Protein AF-A0A8T5VYY2-F1 (afdb_monomer_lite)

pLDDT: mean 83.87, std 18.7, range [38.94, 98.38]

Radius of gyration: 22.75 Å; chains: 1; bounding box: 49×38×60 Å

Foldseek 3Di:
DDDPPDPPPPPPPPPVVVVVVVVLVVLLVVQLVVLLVVFDLAQDDDCLVVLLVCLCVVHAGDPVRPNVLSPQLNVQCPPPDGDSSRSSSSSVSNVVSVVSSVVVVVVVCVVVVCPVVVVVVVVVVVVVD

Secondary structure (DSSP, 8-state):
------------TTHHHHHHHHHHHHHHHHHHHHHHHT--SS--TTTHHHHHHHHHHT---STT--HHHHHHHHHHHTSSSS-HHHHHHHHHHHHHHHHHHHHHHHHHHHHHTSHHHHHHHHHHHHT--

Sequence (129 aa):
MIKKSHFLISQSDRGGKRMRALIPFLLFLVSFGVYLKTLCPTVYIGDSGELIAAAYTLGIPHPPGYPLYCLLGKLFTLLPFGTIAYRVNLMSAFFASLTIVLIYLIVLEIQNTGKLANWQTGQLELRRE

Structure (mmCIF, N/CA/C/O backbone):
data_AF-A0A8T5VYY2-F1
#
_entry.id   AF-A0A8T5VYY2-F1
#
loop_
_atom_site.group_PDB
_atom_site.id
_atom_site.type_symbol
_atom_site.label_atom_id
_atom_site.label_alt_id
_atom_site.label_comp_id
_atom_site.label_asym_id
_atom_site.label_entity_id
_atom_site.label_seq_id
_atom_site.pdbx_PDB_ins_code
_atom_site.Cartn_x
_atom_site.Cartn_y
_atom_site.Cartn_z
_atom_site.occupancy
_atom_site.B_iso_or_equiv
_atom_site.auth_seq_id
_atom_site.auth_comp_id
_atom_site.auth_asym_id
_atom_site.auth_atom_id
_atom_site.pdbx_PDB_model_num
ATOM 1 N N . MET A 1 1 ? -28.126 12.779 44.140 1.00 39.66 1 MET A N 1
ATOM 2 C CA . MET A 1 1 ? -28.394 11.418 43.622 1.00 39.66 1 MET A CA 1
ATOM 3 C C . MET A 1 1 ? -28.914 11.540 42.188 1.00 39.66 1 MET A C 1
ATOM 5 O O . MET A 1 1 ? -30.112 11.638 41.974 1.00 39.66 1 MET A O 1
ATOM 9 N N . ILE A 1 2 ? -28.006 11.667 41.213 1.00 41.31 2 ILE A N 1
ATOM 10 C CA . ILE A 1 2 ? -28.336 11.916 39.798 1.00 41.31 2 ILE A CA 1
ATOM 11 C C . ILE A 1 2 ? -28.277 10.572 39.067 1.00 41.31 2 ILE A C 1
ATOM 13 O O . ILE A 1 2 ? -27.250 9.895 39.099 1.00 41.31 2 ILE A O 1
ATOM 17 N N . LYS A 1 3 ? -29.397 10.160 38.462 1.00 41.38 3 LYS A N 1
ATOM 18 C CA . LYS A 1 3 ? -29.516 8.920 37.684 1.00 41.38 3 LYS A CA 1
ATOM 19 C C . LYS A 1 3 ? -28.436 8.882 36.594 1.00 41.38 3 LYS A C 1
ATOM 21 O O . LYS A 1 3 ? -28.487 9.670 35.656 1.00 41.38 3 LYS A O 1
ATOM 26 N N . LYS A 1 4 ? -27.511 7.916 36.684 1.00 47.66 4 LYS A N 1
ATOM 27 C CA . LYS A 1 4 ? -26.724 7.403 35.548 1.00 47.66 4 LYS A CA 1
ATOM 28 C C . LYS A 1 4 ? -27.697 6.736 34.572 1.00 47.66 4 LYS A C 1
ATOM 30 O O . LYS A 1 4 ? -27.841 5.518 34.553 1.00 47.66 4 LYS A O 1
ATOM 35 N N . SER A 1 5 ? -28.435 7.526 33.802 1.00 44.03 5 SER A N 1
ATOM 36 C CA . SER A 1 5 ? -29.252 7.009 32.713 1.00 44.03 5 SER A CA 1
ATOM 37 C C . SER A 1 5 ? -28.331 6.575 31.578 1.00 44.03 5 SER A C 1
ATOM 39 O O . SER A 1 5 ? -27.996 7.355 30.696 1.00 44.03 5 SER A O 1
ATOM 41 N N . HIS A 1 6 ? -27.899 5.319 31.664 1.00 40.22 6 HIS A N 1
ATOM 42 C CA . HIS A 1 6 ? -27.972 4.378 30.556 1.00 40.22 6 HIS A CA 1
ATOM 43 C C . HIS A 1 6 ? -27.567 4.937 29.183 1.00 40.22 6 HIS A C 1
ATOM 45 O O . HIS A 1 6 ? -28.354 4.919 28.243 1.00 40.22 6 HIS A O 1
ATOM 51 N N . PHE A 1 7 ? -26.290 5.290 29.019 1.00 43.03 7 PHE A N 1
ATOM 52 C CA . PHE A 1 7 ? -25.625 5.105 27.726 1.00 43.03 7 PHE A CA 1
ATOM 53 C C . PHE A 1 7 ? -25.283 3.617 27.572 1.00 43.03 7 PHE A C 1
ATOM 55 O O . PHE A 1 7 ? -24.130 3.196 27.535 1.00 43.03 7 PHE A O 1
ATOM 62 N N . LEU A 1 8 ? -26.330 2.792 27.584 1.00 38.94 8 LEU A N 1
ATOM 63 C CA . LEU A 1 8 ? -26.244 1.411 27.162 1.00 38.94 8 LEU A CA 1
ATOM 64 C C . LEU A 1 8 ? -26.341 1.434 25.641 1.00 38.94 8 LEU A C 1
ATOM 66 O O . LEU A 1 8 ? -27.414 1.239 25.074 1.00 38.94 8 LEU A O 1
ATOM 70 N N . ILE A 1 9 ? -25.203 1.643 24.974 1.00 47.78 9 ILE A N 1
ATOM 71 C CA . ILE A 1 9 ? -25.026 1.001 23.674 1.00 47.78 9 ILE A CA 1
ATOM 72 C C . ILE A 1 9 ? -25.064 -0.492 23.983 1.00 47.78 9 ILE A C 1
ATOM 74 O O . ILE A 1 9 ? -24.084 -1.087 24.429 1.00 47.78 9 ILE A O 1
ATOM 78 N N . SER A 1 10 ? -26.261 -1.051 23.826 1.00 39.72 10 SER A N 1
ATOM 79 C CA . SER A 1 10 ? -26.539 -2.473 23.822 1.00 39.72 10 SER A CA 1
ATOM 80 C C . SER A 1 10 ? -25.556 -3.131 22.859 1.00 39.72 10 SER A C 1
ATOM 82 O O . SER A 1 10 ? -25.664 -3.009 21.637 1.00 39.72 10 SER A O 1
ATOM 84 N N . GLN A 1 11 ? -24.536 -3.767 23.432 1.00 51.56 11 GLN A N 1
ATOM 85 C CA . GLN A 1 11 ? -23.611 -4.648 22.738 1.00 51.56 11 GLN A CA 1
ATOM 86 C C . GLN A 1 11 ? -24.416 -5.887 22.338 1.00 51.56 11 GLN A C 1
ATOM 88 O O . GLN A 1 11 ? -24.410 -6.899 23.033 1.00 51.56 11 GLN A O 1
ATOM 93 N N . SER A 1 12 ? -25.177 -5.778 21.246 1.00 44.47 12 SER A N 1
ATOM 94 C CA . SER A 1 12 ? -25.869 -6.915 20.652 1.00 44.47 12 SER A CA 1
ATOM 95 C C . SER A 1 12 ? -24.823 -7.903 20.137 1.00 44.47 12 SER A C 1
ATOM 97 O O . SER A 1 12 ? -24.057 -7.659 19.195 1.00 44.47 12 SER A O 1
ATOM 99 N N . ASP A 1 13 ? -24.770 -8.993 20.884 1.00 58.19 13 ASP A N 1
ATOM 100 C CA . ASP A 1 13 ? -23.802 -10.066 20.884 1.00 58.19 13 ASP A CA 1
ATOM 101 C C . ASP A 1 13 ? -23.764 -10.786 19.516 1.00 58.19 13 ASP A C 1
ATOM 103 O O . ASP A 1 13 ? -24.787 -11.010 18.872 1.00 58.19 13 ASP A O 1
ATOM 107 N N . ARG A 1 14 ? -22.564 -11.115 19.021 1.00 50.09 14 ARG A N 1
ATOM 108 C CA . ARG A 1 14 ? -22.240 -11.684 17.681 1.00 50.09 14 ARG A CA 1
ATOM 109 C C . ARG A 1 14 ? -22.481 -10.819 16.427 1.00 50.09 14 ARG A C 1
ATOM 111 O O . ARG A 1 14 ? -21.604 -10.820 15.559 1.00 50.09 14 ARG A O 1
ATOM 118 N N . GLY A 1 15 ? -23.577 -10.067 16.306 1.00 43.88 15 GLY A N 1
ATOM 119 C CA . GLY A 1 15 ? -23.865 -9.237 15.115 1.00 43.88 15 GLY A CA 1
ATOM 120 C C . GLY A 1 15 ? -22.894 -8.059 14.935 1.00 43.88 15 GLY A C 1
ATOM 121 O O . GLY A 1 15 ? -22.395 -7.806 13.835 1.00 43.88 15 GLY A O 1
ATOM 122 N N . GLY A 1 16 ? -22.527 -7.404 16.043 1.00 58.69 16 GLY A N 1
ATOM 123 C CA . GLY A 1 16 ? -21.596 -6.271 16.046 1.00 58.69 16 GLY A CA 1
ATOM 124 C C . GLY A 1 16 ? -20.157 -6.633 15.661 1.00 58.69 16 GLY A C 1
ATOM 125 O O . GLY A 1 16 ? -19.464 -5.812 15.068 1.00 58.69 16 GLY A O 1
ATOM 126 N N . LYS A 1 17 ? -19.703 -7.868 15.922 1.00 60.00 17 LYS A N 1
ATOM 127 C CA . LYS A 1 17 ? -18.346 -8.317 15.545 1.00 60.00 17 LYS A CA 1
ATOM 128 C C . LYS A 1 17 ? -18.198 -8.466 14.030 1.00 60.00 17 LYS A C 1
ATOM 130 O O . LYS A 1 17 ? -17.184 -8.054 13.477 1.00 60.00 17 LYS A O 1
ATOM 135 N N . ARG A 1 18 ? -19.228 -8.999 13.359 1.00 61.62 18 ARG A N 1
ATOM 136 C CA . ARG A 1 18 ? -19.264 -9.100 11.891 1.00 61.62 18 ARG A CA 1
ATOM 137 C C . ARG A 1 18 ? -19.274 -7.712 11.258 1.00 61.62 18 ARG A C 1
ATOM 139 O O . ARG A 1 18 ? -18.446 -7.443 10.400 1.00 61.62 18 ARG A O 1
ATOM 146 N N . MET A 1 19 ? -20.117 -6.801 11.749 1.00 62.56 19 MET A N 1
ATOM 147 C CA . MET A 1 19 ? -20.172 -5.423 11.242 1.00 62.56 19 MET A CA 1
ATOM 148 C C . MET A 1 19 ? -18.843 -4.668 11.424 1.00 62.56 19 MET A C 1
ATOM 150 O O . MET A 1 19 ? -18.404 -3.966 10.517 1.00 62.56 19 MET A O 1
ATOM 154 N N . ARG A 1 20 ? -18.153 -4.878 12.555 1.00 75.69 20 ARG A N 1
ATOM 155 C CA . ARG A 1 20 ? -16.820 -4.308 12.826 1.00 75.69 20 ARG A CA 1
ATOM 156 C C . ARG A 1 20 ? -15.727 -4.813 11.880 1.00 75.69 20 ARG A C 1
ATOM 158 O O . ARG A 1 20 ? -14.759 -4.096 11.672 1.00 75.69 20 ARG A O 1
ATOM 165 N N . ALA A 1 21 ? -15.876 -6.006 11.306 1.00 83.19 21 ALA A N 1
ATOM 166 C CA . ALA A 1 21 ? -14.952 -6.538 10.301 1.00 83.19 21 ALA A CA 1
ATOM 167 C C . ALA A 1 21 ? -15.363 -6.174 8.861 1.00 83.19 21 ALA A C 1
ATOM 169 O O . ALA A 1 21 ? -14.508 -6.026 7.992 1.00 83.19 21 ALA A O 1
ATOM 170 N N . LEU A 1 22 ? -16.662 -5.987 8.604 1.00 92.81 22 LEU A N 1
ATOM 171 C CA . LEU A 1 22 ? -17.178 -5.634 7.279 1.00 92.81 22 LEU A CA 1
ATOM 172 C C . LEU A 1 22 ? -16.761 -4.228 6.843 1.00 92.81 22 LEU A C 1
ATOM 174 O O . LEU A 1 22 ? -16.360 -4.046 5.699 1.00 92.81 22 LEU A O 1
ATOM 178 N N . ILE A 1 23 ? -16.819 -3.241 7.741 1.00 93.62 23 ILE A N 1
ATOM 179 C CA . ILE A 1 23 ? -16.443 -1.855 7.416 1.00 93.62 23 ILE A CA 1
ATOM 180 C C . ILE A 1 23 ? -14.980 -1.741 6.942 1.00 93.62 23 ILE A C 1
ATOM 182 O O . ILE A 1 23 ? -14.773 -1.238 5.837 1.00 93.62 23 ILE A O 1
ATOM 186 N N . PRO A 1 24 ? -13.957 -2.213 7.687 1.00 95.12 24 PRO A N 1
ATOM 187 C CA . PRO A 1 24 ? -12.569 -2.129 7.228 1.00 95.12 24 PRO A CA 1
ATOM 188 C C . PRO A 1 24 ? -12.333 -2.924 5.939 1.00 95.12 24 PRO A C 1
ATOM 190 O O . PRO A 1 24 ? -11.574 -2.485 5.079 1.00 95.12 24 PRO A O 1
ATOM 193 N N . PHE A 1 25 ? -13.023 -4.052 5.759 1.00 95.56 25 PHE A N 1
ATOM 194 C CA . PHE A 1 25 ? -12.953 -4.819 4.518 1.00 95.56 25 PHE A CA 1
ATOM 195 C C . PHE A 1 25 ? -13.502 -4.038 3.312 1.00 95.56 25 PHE A C 1
ATOM 197 O O . PHE A 1 25 ? -12.866 -3.995 2.260 1.00 95.56 25 PHE A O 1
ATOM 204 N N . LEU A 1 26 ? -14.645 -3.364 3.464 1.00 96.81 26 LEU A N 1
ATOM 205 C CA . LEU A 1 26 ? -15.203 -2.509 2.414 1.00 96.81 26 LEU A CA 1
ATOM 206 C C . LEU A 1 26 ? -14.307 -1.300 2.126 1.00 96.81 26 LEU A C 1
ATOM 208 O O . LEU A 1 26 ? -14.110 -0.962 0.961 1.00 96.81 26 LEU A O 1
ATOM 212 N N . LEU A 1 27 ? -13.720 -0.682 3.156 1.00 97.25 27 LEU A N 1
ATOM 213 C CA . LEU A 1 27 ? -12.752 0.407 2.983 1.00 97.25 27 LEU A CA 1
ATOM 214 C C . LEU A 1 27 ? -11.535 -0.044 2.171 1.00 97.25 27 LEU A C 1
ATOM 216 O O . LEU A 1 27 ? -11.104 0.672 1.264 1.00 97.25 27 LEU A O 1
ATOM 220 N N . PHE A 1 28 ? -11.016 -1.243 2.450 1.00 98.06 28 PHE A N 1
ATOM 221 C CA . PHE A 1 28 ? -9.948 -1.836 1.654 1.00 98.06 28 PHE A CA 1
ATOM 222 C C . PHE A 1 28 ? -10.376 -2.004 0.195 1.00 98.06 28 PHE A C 1
ATOM 224 O O . PHE A 1 28 ? -9.706 -1.489 -0.691 1.00 98.06 28 PHE A O 1
ATOM 231 N N . LEU A 1 29 ? -11.507 -2.670 -0.062 1.00 98.12 29 LEU A N 1
ATOM 232 C CA . LEU A 1 29 ? -11.963 -2.954 -1.425 1.00 98.12 29 LEU A CA 1
ATOM 233 C C . LEU A 1 29 ? -12.215 -1.687 -2.243 1.00 98.12 29 LEU A C 1
ATOM 235 O O . LEU A 1 29 ? -11.793 -1.611 -3.395 1.00 98.12 29 LEU A O 1
ATOM 239 N N . VAL A 1 30 ? -12.887 -0.693 -1.660 1.00 98.19 30 VAL A N 1
ATOM 240 C CA . VAL A 1 30 ? -13.201 0.560 -2.356 1.00 98.19 30 VAL A CA 1
ATOM 241 C C . VAL A 1 30 ? -11.923 1.338 -2.651 1.00 98.19 30 VAL A C 1
ATOM 243 O O . VAL A 1 30 ? -11.700 1.721 -3.798 1.00 98.19 30 VAL A O 1
ATOM 246 N N . SER A 1 31 ? -11.057 1.539 -1.654 1.00 98.00 31 SER A N 1
ATOM 247 C CA . SER A 1 31 ? -9.801 2.270 -1.865 1.00 98.00 31 SER A CA 1
ATOM 248 C C . SER A 1 31 ? -8.873 1.548 -2.842 1.00 98.00 31 SER A C 1
ATOM 250 O O . SER A 1 31 ? -8.304 2.181 -3.727 1.00 98.00 31 SER A O 1
ATOM 252 N N . PHE A 1 32 ? -8.767 0.222 -2.736 1.00 98.38 32 PHE A N 1
ATOM 253 C CA . PHE A 1 32 ? -7.932 -0.580 -3.624 1.00 98.38 32 PHE A CA 1
ATOM 254 C C . PHE A 1 32 ? -8.473 -0.567 -5.048 1.00 98.38 32 PHE A C 1
ATOM 256 O O . PHE A 1 32 ? -7.707 -0.387 -5.987 1.00 98.38 32 PHE A O 1
ATOM 263 N N . GLY A 1 33 ? -9.794 -0.657 -5.223 1.00 98.25 33 GLY A N 1
ATOM 264 C CA . GLY A 1 33 ? -10.440 -0.511 -6.525 1.00 98.25 33 GLY A CA 1
ATOM 265 C C . GLY A 1 33 ? -10.176 0.854 -7.167 1.00 98.25 33 GLY A C 1
ATOM 266 O O . GLY A 1 33 ? -9.892 0.921 -8.363 1.00 98.25 33 GLY A O 1
ATOM 267 N N . VAL A 1 34 ? -10.204 1.936 -6.381 1.00 98.19 34 VAL A N 1
ATOM 268 C CA . VAL A 1 34 ? -9.838 3.279 -6.861 1.00 98.19 34 VAL A CA 1
ATOM 269 C C . VAL A 1 34 ? -8.370 3.317 -7.288 1.00 98.19 34 VAL A C 1
ATOM 271 O O . VAL A 1 34 ? -8.097 3.704 -8.423 1.00 98.19 34 VAL A O 1
ATOM 274 N N . TYR A 1 35 ? -7.441 2.857 -6.444 1.00 97.88 35 TYR A N 1
ATOM 275 C CA . TYR A 1 35 ? -6.014 2.862 -6.779 1.00 97.88 35 TYR A CA 1
ATOM 276 C C . TYR A 1 35 ? -5.665 1.961 -7.963 1.00 97.88 35 TYR A C 1
ATOM 278 O O . TYR A 1 35 ? -4.813 2.332 -8.764 1.00 97.88 35 TYR A O 1
ATOM 286 N N . LEU A 1 36 ? -6.342 0.821 -8.121 1.00 97.06 36 LEU A N 1
ATOM 287 C CA . LEU A 1 36 ? -6.211 -0.037 -9.297 1.00 97.06 36 LEU A CA 1
ATOM 288 C C . LEU A 1 36 ? -6.682 0.668 -10.569 1.00 97.06 36 LEU A C 1
ATOM 290 O O . LEU A 1 36 ? -6.021 0.576 -11.601 1.00 97.06 36 LEU A O 1
ATOM 294 N N . LYS A 1 37 ? -7.811 1.383 -10.507 1.00 97.44 37 LYS A N 1
ATOM 295 C CA . LYS A 1 37 ? -8.360 2.104 -11.661 1.00 97.44 37 LYS A CA 1
ATOM 296 C C . LYS A 1 37 ? -7.467 3.268 -12.093 1.00 97.44 37 LYS A C 1
ATOM 298 O O . LYS A 1 37 ? -7.405 3.575 -13.279 1.00 97.44 37 LYS A O 1
ATOM 303 N N . THR A 1 38 ? -6.788 3.914 -11.148 1.00 96.25 38 THR A N 1
ATOM 304 C CA . THR A 1 38 ? -5.873 5.037 -11.408 1.00 96.25 38 THR A CA 1
ATOM 305 C C . THR A 1 38 ? -4.406 4.614 -11.476 1.00 96.25 38 THR A C 1
ATOM 307 O O . THR A 1 38 ? -3.521 5.468 -11.444 1.00 96.25 38 THR A O 1
ATOM 310 N N . LEU A 1 39 ? -4.122 3.310 -11.517 1.00 95.38 39 LEU A N 1
ATOM 311 C CA . LEU A 1 39 ? -2.761 2.795 -11.460 1.00 95.38 39 LEU A CA 1
ATOM 312 C C . LEU A 1 39 ? -1.992 3.152 -12.736 1.00 95.38 39 LEU A C 1
ATOM 314 O O . LEU A 1 39 ? -2.453 2.877 -13.844 1.00 95.38 39 LEU A O 1
ATOM 318 N N . CYS A 1 40 ? -0.783 3.695 -12.593 1.00 94.06 40 CYS A N 1
ATOM 319 C CA . CYS A 1 40 ? 0.101 3.883 -13.737 1.00 94.06 40 CYS A CA 1
ATOM 320 C C . CYS A 1 40 ? 0.677 2.520 -14.178 1.00 94.06 40 CYS A C 1
ATOM 322 O O . CYS A 1 40 ? 1.275 1.823 -13.351 1.00 94.06 40 CYS A O 1
ATOM 324 N N . PRO A 1 41 ? 0.536 2.111 -15.453 1.00 92.19 41 PRO A N 1
ATOM 325 C CA . PRO A 1 41 ? 1.047 0.822 -15.920 1.00 92.19 41 PRO A CA 1
ATOM 326 C C . PRO A 1 41 ? 2.557 0.807 -16.198 1.00 92.19 41 PRO A C 1
ATOM 328 O O . PRO A 1 41 ? 3.135 -0.254 -16.452 1.00 92.19 41 PRO A O 1
ATOM 331 N N . THR A 1 42 ? 3.197 1.974 -16.162 1.00 94.12 42 THR A N 1
ATOM 332 C CA . THR A 1 42 ? 4.606 2.172 -16.505 1.00 94.12 42 THR A CA 1
ATOM 333 C C . THR A 1 42 ? 5.332 2.952 -15.412 1.00 94.12 42 THR A C 1
ATOM 335 O O . THR A 1 42 ? 4.778 3.259 -14.356 1.00 94.12 42 THR A O 1
ATOM 338 N N . VAL A 1 43 ? 6.601 3.265 -15.672 1.00 93.81 43 VAL A N 1
ATOM 339 C CA . VAL A 1 43 ? 7.346 4.264 -14.905 1.00 93.81 43 VAL A CA 1
ATOM 340 C C . VAL A 1 43 ? 6.689 5.633 -15.105 1.00 93.81 43 VAL A C 1
ATOM 342 O O . VAL A 1 43 ? 6.237 5.944 -16.210 1.00 93.81 43 VAL A O 1
ATOM 345 N N . TYR A 1 44 ? 6.622 6.422 -14.038 1.00 91.94 44 TYR A N 1
ATOM 346 C CA . TYR A 1 44 ? 6.094 7.783 -14.034 1.00 91.94 44 TYR A CA 1
ATOM 347 C C . TYR A 1 44 ? 7.214 8.795 -13.728 1.00 91.94 44 TYR A C 1
ATOM 349 O O . TYR A 1 44 ? 8.386 8.436 -13.620 1.00 91.94 44 TYR A O 1
ATOM 357 N N . ILE A 1 45 ? 6.877 10.076 -13.603 1.00 90.31 45 ILE A N 1
ATOM 358 C CA . ILE A 1 45 ? 7.856 11.122 -13.284 1.00 90.31 45 ILE A CA 1
ATOM 359 C C . ILE A 1 45 ? 8.369 11.024 -11.836 1.00 90.31 45 ILE A C 1
ATOM 361 O O . ILE A 1 45 ? 7.771 10.350 -10.993 1.00 90.31 45 ILE A O 1
ATOM 365 N N . GLY A 1 46 ? 9.466 11.729 -11.552 1.00 89.06 46 GLY A N 1
ATOM 366 C CA . GLY A 1 46 ? 10.101 11.758 -10.233 1.00 89.06 46 GLY A CA 1
ATOM 367 C C . GLY A 1 46 ? 10.823 10.451 -9.909 1.00 89.06 46 GLY A C 1
ATOM 368 O O . GLY A 1 46 ? 11.394 9.811 -10.791 1.00 89.06 46 GLY A O 1
ATOM 369 N N . ASP A 1 47 ? 10.744 10.031 -8.650 1.00 91.38 47 ASP A N 1
ATOM 370 C CA . ASP A 1 47 ? 11.560 8.930 -8.119 1.00 91.38 47 ASP A CA 1
ATOM 371 C C . ASP A 1 47 ? 11.036 7.538 -8.489 1.00 91.38 47 ASP A C 1
ATOM 373 O O . ASP A 1 47 ? 11.634 6.523 -8.138 1.00 91.38 47 ASP A O 1
ATOM 377 N N . SER A 1 48 ? 9.907 7.448 -9.201 1.00 92.25 48 SER A N 1
ATOM 378 C CA . SER A 1 48 ? 9.278 6.154 -9.483 1.00 92.25 48 SER A CA 1
ATOM 379 C C . SER A 1 48 ? 10.193 5.229 -10.292 1.00 92.25 48 SER A C 1
ATOM 381 O O . SER A 1 48 ? 10.281 4.044 -9.986 1.00 92.25 48 SER A O 1
ATOM 383 N N . GLY A 1 49 ? 10.928 5.758 -11.275 1.00 94.19 49 GLY A N 1
ATOM 384 C CA . GLY A 1 49 ? 11.852 4.961 -12.083 1.00 94.19 49 GLY A CA 1
ATOM 385 C C . GLY A 1 49 ? 12.999 4.393 -11.259 1.00 94.19 49 GLY A C 1
ATOM 386 O O . GLY A 1 49 ? 13.313 3.209 -11.369 1.00 94.19 49 GLY A O 1
ATOM 387 N N . GLU A 1 50 ? 13.569 5.220 -10.387 1.00 95.44 50 GLU A N 1
ATOM 388 C CA . GLU A 1 50 ? 14.641 4.820 -9.485 1.00 95.44 50 GLU A CA 1
ATOM 389 C C . GLU A 1 50 ? 14.164 3.778 -8.469 1.00 95.44 50 GLU A C 1
ATOM 391 O O . GLU A 1 50 ? 14.797 2.735 -8.320 1.00 95.44 50 GLU A O 1
ATOM 396 N N . LEU A 1 51 ? 13.019 4.009 -7.821 1.00 95.56 51 LEU A N 1
ATOM 397 C CA . LEU A 1 51 ? 12.459 3.091 -6.828 1.00 95.56 51 LEU A CA 1
ATOM 398 C C . LEU A 1 51 ? 12.052 1.748 -7.443 1.00 95.56 51 LEU A C 1
ATOM 400 O O . LEU A 1 51 ? 12.282 0.702 -6.838 1.00 95.56 51 LEU A O 1
ATOM 404 N N . ILE A 1 52 ? 11.487 1.750 -8.654 1.00 96.75 52 ILE A N 1
ATOM 405 C CA . ILE A 1 52 ? 11.149 0.524 -9.389 1.00 96.75 52 ILE A CA 1
ATOM 406 C C . ILE A 1 52 ? 12.423 -0.243 -9.757 1.00 96.75 52 ILE A C 1
ATOM 408 O O . ILE A 1 52 ? 12.480 -1.461 -9.569 1.00 96.75 52 ILE A O 1
ATOM 412 N N . ALA A 1 53 ? 13.445 0.452 -10.265 1.00 95.94 53 ALA A N 1
ATOM 413 C CA . ALA A 1 53 ? 14.718 -0.164 -10.613 1.00 95.94 53 ALA A CA 1
ATOM 414 C C . ALA A 1 53 ? 15.393 -0.766 -9.375 1.00 95.94 53 ALA A C 1
ATOM 416 O O . ALA A 1 53 ? 15.758 -1.941 -9.400 1.00 95.94 53 ALA A O 1
ATOM 417 N N . ALA A 1 54 ? 15.478 -0.006 -8.280 1.00 96.62 54 ALA A N 1
ATOM 418 C CA . ALA A 1 54 ? 16.054 -0.454 -7.019 1.00 96.62 54 ALA A CA 1
ATOM 419 C C . ALA A 1 54 ? 15.284 -1.638 -6.417 1.00 96.62 54 ALA A C 1
ATOM 421 O O . ALA A 1 54 ? 15.897 -2.622 -6.014 1.00 96.62 54 ALA A O 1
ATOM 422 N N . ALA A 1 55 ? 13.949 -1.616 -6.433 1.00 97.00 55 ALA A N 1
ATOM 423 C CA . ALA A 1 55 ? 13.137 -2.744 -5.980 1.00 97.00 55 ALA A CA 1
ATOM 424 C C . ALA A 1 55 ? 13.365 -4.011 -6.821 1.00 97.00 55 ALA A C 1
ATOM 426 O O . ALA A 1 55 ? 13.412 -5.120 -6.288 1.00 97.00 55 ALA A O 1
ATOM 427 N N . TYR A 1 56 ? 13.534 -3.871 -8.138 1.00 96.81 56 TYR A N 1
ATOM 428 C CA . TYR A 1 56 ? 13.781 -5.012 -9.017 1.00 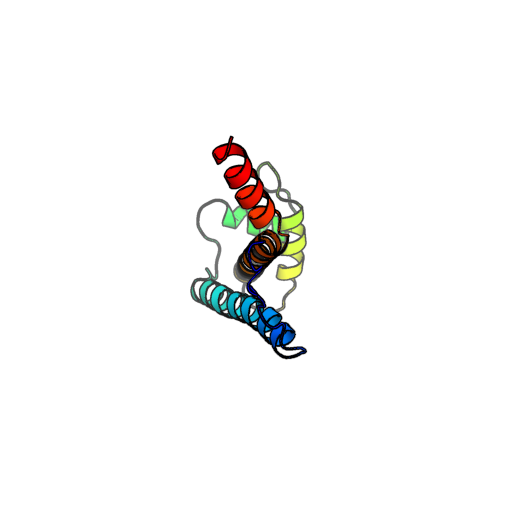96.81 56 TYR A CA 1
ATOM 429 C C . TYR A 1 56 ? 15.187 -5.601 -8.847 1.00 96.81 56 TYR A C 1
ATOM 431 O O . TYR A 1 56 ? 15.339 -6.828 -8.804 1.00 96.81 56 TYR A O 1
ATOM 439 N N . THR A 1 57 ? 16.210 -4.754 -8.736 1.00 96.81 57 THR A N 1
ATOM 440 C CA . THR A 1 57 ? 17.614 -5.176 -8.617 1.00 96.81 57 THR A CA 1
ATOM 441 C C . THR A 1 57 ? 18.062 -5.416 -7.177 1.00 96.81 57 THR A C 1
ATOM 443 O O . THR A 1 57 ? 19.164 -5.916 -6.981 1.00 96.81 57 THR A O 1
ATOM 446 N N . LEU A 1 58 ? 17.216 -5.105 -6.186 1.00 95.94 58 LEU A N 1
ATOM 447 C CA . LEU A 1 58 ? 17.596 -4.985 -4.771 1.00 95.94 58 LEU A CA 1
ATOM 448 C C . LEU A 1 58 ? 18.733 -3.968 -4.556 1.00 95.94 58 LEU A C 1
ATOM 450 O O . LEU A 1 58 ? 19.601 -4.153 -3.705 1.00 95.94 58 LEU A O 1
ATOM 454 N N . GLY A 1 59 ? 18.725 -2.902 -5.357 1.00 94.25 59 GLY A N 1
ATOM 455 C CA . GLY A 1 59 ? 19.638 -1.774 -5.232 1.00 94.25 59 GLY A CA 1
ATOM 456 C C . GLY A 1 59 ? 19.253 -0.823 -4.099 1.00 94.25 59 GLY A C 1
ATOM 457 O O . GLY A 1 59 ? 18.230 -0.984 -3.435 1.00 94.25 59 GLY A O 1
ATOM 458 N N . ILE A 1 60 ? 20.084 0.200 -3.910 1.00 93.88 60 ILE A N 1
ATOM 459 C CA . ILE A 1 60 ? 19.836 1.278 -2.953 1.00 93.88 60 ILE A CA 1
ATOM 460 C C . ILE A 1 60 ? 19.441 2.525 -3.762 1.00 93.88 60 ILE A C 1
ATOM 462 O O . ILE A 1 60 ? 20.283 3.035 -4.501 1.00 93.88 60 ILE A O 1
ATOM 466 N N . PRO A 1 61 ? 18.183 2.989 -3.676 1.00 93.19 61 PRO A N 1
ATOM 467 C CA . PRO A 1 61 ? 17.765 4.269 -4.242 1.00 93.19 61 PRO A CA 1
ATOM 468 C C . PRO A 1 61 ? 18.395 5.436 -3.465 1.00 93.19 61 PRO A C 1
ATOM 470 O O . PRO A 1 61 ? 19.055 5.230 -2.442 1.00 93.19 61 PRO A O 1
ATOM 473 N N . HIS A 1 62 ? 18.159 6.664 -3.923 1.00 91.62 62 HIS A N 1
ATOM 474 C CA . HIS A 1 62 ? 18.626 7.888 -3.287 1.00 91.62 62 HIS A CA 1
ATOM 475 C C . HIS A 1 62 ? 18.380 7.879 -1.763 1.00 91.62 62 HIS A C 1
ATOM 477 O O . HIS A 1 62 ? 17.425 7.252 -1.276 1.00 91.62 62 HIS A O 1
ATOM 483 N N . PRO A 1 63 ? 19.242 8.551 -0.971 1.00 92.31 63 PRO A N 1
ATOM 484 C CA . PRO A 1 63 ? 19.090 8.606 0.482 1.00 92.31 63 PRO A CA 1
ATOM 485 C C . PRO A 1 63 ? 17.665 9.026 0.864 1.00 92.31 63 PRO A C 1
ATOM 487 O O . PRO A 1 63 ? 17.213 10.064 0.381 1.00 92.31 63 PRO A O 1
ATOM 490 N N . PRO A 1 64 ? 16.942 8.253 1.702 1.00 86.56 64 PRO A N 1
ATOM 491 C CA . PRO A 1 64 ? 17.399 7.300 2.727 1.00 86.56 64 PRO A CA 1
ATOM 492 C C . PRO A 1 64 ? 17.475 5.808 2.323 1.00 86.56 64 PRO A C 1
ATOM 494 O O . PRO A 1 64 ? 17.646 4.957 3.196 1.00 86.56 64 PRO A O 1
ATOM 497 N N . GLY A 1 65 ? 17.323 5.451 1.045 1.00 90.44 65 GLY A N 1
ATOM 498 C CA . GLY A 1 65 ? 17.560 4.082 0.557 1.00 90.44 65 GLY A CA 1
ATOM 499 C C . GLY A 1 65 ? 16.397 3.082 0.687 1.00 90.44 65 GLY A C 1
ATOM 500 O O . GLY A 1 65 ? 16.500 1.970 0.186 1.00 90.44 65 GLY A O 1
ATOM 501 N N . TYR A 1 66 ? 15.284 3.435 1.336 1.00 94.25 66 TYR A N 1
ATOM 502 C CA . TYR A 1 66 ? 14.009 2.682 1.351 1.00 94.25 66 TYR A CA 1
ATOM 503 C C . TYR A 1 66 ? 14.114 1.128 1.357 1.00 94.25 66 TYR A C 1
ATOM 505 O O . TYR A 1 66 ? 13.493 0.461 0.521 1.00 94.25 66 TYR A O 1
ATOM 513 N N . PRO A 1 67 ? 14.852 0.504 2.300 1.00 95.00 67 PRO A N 1
ATOM 514 C CA . PRO A 1 67 ? 15.174 -0.926 2.231 1.00 95.00 67 PRO A CA 1
ATOM 515 C C . PRO A 1 67 ? 13.936 -1.830 2.307 1.00 95.00 67 PRO A C 1
ATOM 517 O O . PRO A 1 67 ? 13.807 -2.776 1.533 1.00 95.00 67 PRO A O 1
ATOM 520 N N . LEU A 1 68 ? 12.980 -1.516 3.190 1.00 95.94 68 LEU A N 1
ATOM 521 C CA . LEU A 1 68 ? 11.734 -2.283 3.306 1.00 95.94 68 LEU A CA 1
ATOM 522 C C . LEU A 1 68 ? 10.900 -2.215 2.019 1.00 95.94 68 LEU A C 1
ATOM 524 O O . LEU A 1 68 ? 10.342 -3.224 1.593 1.00 95.94 68 LEU A O 1
ATOM 528 N N . TYR A 1 69 ? 10.850 -1.041 1.383 1.00 96.44 69 TYR A N 1
ATOM 529 C CA . TYR A 1 69 ? 10.154 -0.858 0.112 1.00 96.44 69 TYR A CA 1
ATOM 530 C C . TYR A 1 69 ? 10.778 -1.725 -0.982 1.00 96.44 69 TYR A C 1
ATOM 532 O O . TYR A 1 69 ? 10.056 -2.415 -1.694 1.00 96.44 69 TYR A O 1
ATOM 540 N N . CYS A 1 70 ? 12.110 -1.749 -1.085 1.00 96.94 70 CYS A N 1
ATOM 541 C CA . CYS A 1 70 ? 12.803 -2.543 -2.098 1.00 96.94 70 CYS A CA 1
ATOM 542 C C . CYS A 1 70 ? 12.593 -4.050 -1.890 1.00 96.94 70 CYS A C 1
ATOM 544 O O . CYS A 1 70 ? 12.340 -4.768 -2.856 1.00 96.94 70 CYS A O 1
ATOM 546 N N . LEU A 1 71 ? 12.620 -4.528 -0.640 1.00 97.44 71 LEU A N 1
ATOM 547 C CA . LEU A 1 71 ? 12.368 -5.937 -0.318 1.00 97.44 71 LEU A CA 1
ATOM 548 C C . LEU A 1 71 ? 10.934 -6.361 -0.659 1.00 97.44 71 LEU A C 1
ATOM 550 O O . LEU A 1 71 ? 10.734 -7.375 -1.327 1.00 97.44 71 LEU A O 1
ATOM 554 N N . LEU A 1 72 ? 9.932 -5.579 -0.246 1.00 97.81 72 LEU A N 1
ATOM 555 C CA . LEU A 1 72 ? 8.533 -5.858 -0.584 1.00 97.81 72 LEU A CA 1
ATOM 556 C C . LEU A 1 72 ? 8.295 -5.728 -2.093 1.00 97.81 72 LEU A C 1
ATOM 558 O O . LEU A 1 72 ? 7.626 -6.569 -2.693 1.00 97.81 72 LEU A O 1
ATOM 562 N N . GLY A 1 73 ? 8.906 -4.725 -2.724 1.00 97.25 73 GLY A N 1
ATOM 563 C CA . GLY A 1 73 ? 8.820 -4.490 -4.159 1.00 97.25 73 GLY A CA 1
ATOM 564 C C . GLY A 1 73 ? 9.357 -5.677 -4.937 1.00 97.25 73 GLY A C 1
ATOM 565 O O . GLY A 1 73 ? 8.683 -6.165 -5.843 1.00 97.25 73 GLY A O 1
ATOM 566 N N . LYS A 1 74 ? 10.502 -6.228 -4.513 1.00 97.75 74 LYS A N 1
ATOM 567 C CA . LYS A 1 74 ? 11.077 -7.441 -5.093 1.00 97.75 74 LYS A CA 1
ATOM 568 C C . LYS A 1 74 ? 10.099 -8.606 -5.063 1.00 97.75 74 LYS A C 1
ATOM 570 O O . LYS A 1 74 ? 9.946 -9.260 -6.093 1.00 97.75 74 LYS A O 1
ATOM 575 N N . LEU A 1 75 ? 9.398 -8.831 -3.949 1.00 97.75 75 LEU A N 1
ATOM 576 C CA . LEU A 1 75 ? 8.380 -9.885 -3.855 1.00 97.75 75 LEU A CA 1
ATOM 577 C C . LEU A 1 75 ? 7.265 -9.687 -4.890 1.00 97.75 75 LEU A C 1
ATOM 579 O O . L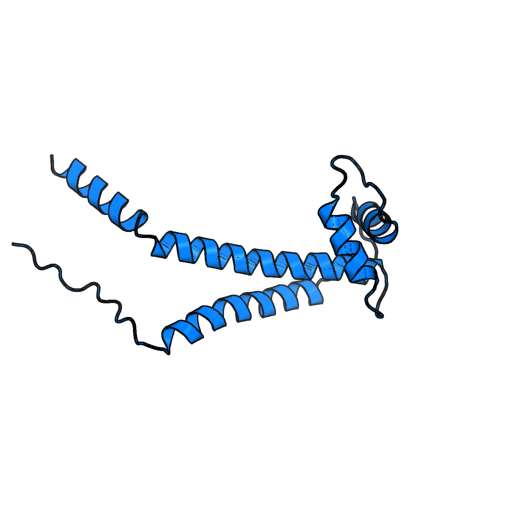EU A 1 75 ? 6.902 -10.630 -5.587 1.00 97.75 75 LEU A O 1
ATOM 583 N N . PHE A 1 76 ? 6.776 -8.457 -5.062 1.00 97.31 76 PHE A N 1
ATOM 584 C CA . PHE A 1 76 ? 5.762 -8.153 -6.074 1.00 97.31 76 PHE A CA 1
ATOM 585 C C . PHE A 1 76 ? 6.294 -8.294 -7.504 1.00 97.31 76 PHE A C 1
ATOM 587 O O . PHE A 1 76 ? 5.552 -8.708 -8.394 1.00 97.31 76 PHE A O 1
ATOM 594 N N . THR A 1 77 ? 7.584 -8.035 -7.750 1.00 96.88 77 THR A N 1
ATOM 595 C CA . THR A 1 77 ? 8.172 -8.259 -9.081 1.00 96.88 77 THR A CA 1
ATOM 596 C C . THR A 1 77 ? 8.157 -9.727 -9.513 1.00 96.88 77 THR A C 1
ATOM 598 O O . THR A 1 77 ? 8.194 -9.985 -10.715 1.00 96.88 77 THR A O 1
ATOM 601 N N . LEU A 1 78 ? 8.046 -10.680 -8.578 1.00 96.62 78 LEU A N 1
ATOM 602 C CA . LEU A 1 78 ? 7.972 -12.118 -8.872 1.00 96.62 78 LEU A CA 1
ATOM 603 C C . LEU A 1 78 ? 6.598 -12.560 -9.401 1.00 96.62 78 LEU A C 1
ATOM 605 O O . LEU A 1 78 ? 6.469 -13.672 -9.908 1.00 96.62 78 LEU A O 1
ATOM 609 N N . LEU A 1 79 ? 5.574 -11.706 -9.305 1.00 96.19 79 LEU A N 1
ATOM 610 C CA . LEU A 1 79 ? 4.238 -12.008 -9.813 1.00 96.19 79 LEU A CA 1
ATOM 611 C C . LEU A 1 79 ? 4.271 -12.194 -11.343 1.00 96.19 79 LEU A C 1
ATOM 613 O O . LEU A 1 79 ? 4.822 -11.342 -12.038 1.00 96.19 79 LEU A O 1
ATOM 617 N N . PRO A 1 80 ? 3.675 -13.258 -11.911 1.00 94.88 80 PRO A N 1
ATOM 618 C CA . PRO A 1 80 ? 3.845 -13.609 -13.323 1.00 94.88 80 PRO A CA 1
ATOM 619 C C . PRO A 1 80 ? 2.885 -12.850 -14.260 1.00 94.88 80 PRO A C 1
ATOM 621 O O . PRO A 1 80 ? 2.304 -13.437 -15.168 1.00 94.88 80 PRO A O 1
ATOM 624 N N . PHE A 1 81 ? 2.677 -11.546 -14.051 1.00 94.06 81 PHE A N 1
ATOM 625 C CA . PHE A 1 81 ? 1.778 -10.738 -14.885 1.00 94.06 81 PHE A CA 1
ATOM 626 C C . PHE A 1 81 ? 2.188 -9.266 -14.951 1.00 94.06 81 PHE A C 1
ATOM 628 O O . PHE A 1 81 ? 2.771 -8.725 -14.016 1.00 94.06 81 PHE A O 1
ATOM 635 N N . GLY A 1 82 ? 1.865 -8.592 -16.056 1.00 93.12 82 GLY A N 1
ATOM 636 C CA . GLY A 1 82 ? 2.167 -7.169 -16.246 1.00 93.12 82 GLY A CA 1
ATOM 637 C C . GLY A 1 82 ? 3.667 -6.851 -16.292 1.00 93.12 82 GLY A C 1
ATOM 638 O O . GLY A 1 82 ? 4.519 -7.741 -16.242 1.00 93.12 82 GLY A O 1
ATOM 639 N N . THR A 1 83 ? 3.997 -5.567 -16.403 1.00 95.81 83 THR A N 1
ATOM 640 C CA . THR A 1 83 ? 5.383 -5.076 -16.378 1.00 95.81 83 THR A CA 1
ATOM 641 C C . THR A 1 83 ? 5.925 -5.031 -14.945 1.00 95.81 83 THR A C 1
ATOM 643 O O . THR A 1 83 ? 5.161 -5.011 -13.981 1.00 95.81 83 THR A O 1
ATOM 646 N N . ILE A 1 84 ? 7.250 -4.967 -14.780 1.00 96.12 84 ILE A N 1
ATOM 647 C CA . ILE A 1 84 ? 7.871 -4.773 -13.456 1.00 96.12 84 ILE A CA 1
ATOM 648 C C . ILE A 1 84 ? 7.347 -3.485 -12.802 1.00 96.12 84 ILE A C 1
ATOM 650 O O . ILE A 1 84 ? 6.965 -3.502 -11.634 1.00 96.12 84 ILE A O 1
ATOM 654 N N . ALA A 1 85 ? 7.253 -2.400 -13.576 1.00 96.44 85 ALA A N 1
ATOM 655 C CA . ALA A 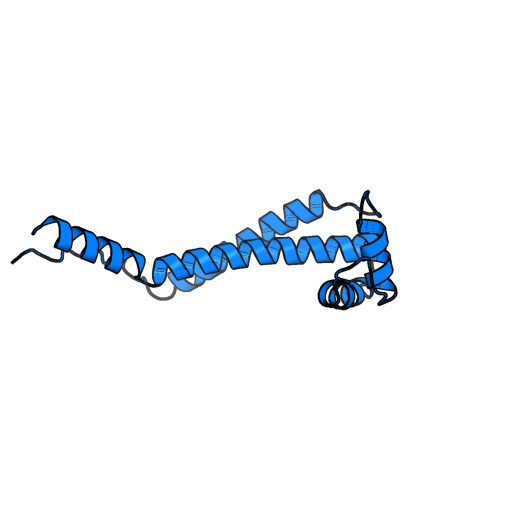1 85 ? 6.697 -1.132 -13.112 1.00 96.44 85 ALA A CA 1
ATOM 656 C C . ALA A 1 85 ? 5.252 -1.285 -12.618 1.00 96.44 85 ALA A C 1
ATOM 658 O O . ALA A 1 85 ? 4.936 -0.855 -11.513 1.00 96.44 85 ALA A O 1
ATOM 659 N N . TYR A 1 86 ? 4.401 -1.977 -13.381 1.00 96.88 86 TYR A N 1
ATOM 660 C CA . TYR A 1 86 ? 3.031 -2.274 -12.970 1.00 96.88 86 TYR A CA 1
ATOM 661 C C . TYR A 1 86 ? 2.985 -3.039 -11.642 1.00 96.88 86 TYR A C 1
ATOM 663 O O . TYR A 1 86 ? 2.220 -2.675 -10.756 1.00 96.88 86 TYR A O 1
ATOM 671 N N . ARG A 1 87 ? 3.823 -4.069 -11.469 1.00 97.56 87 ARG A N 1
ATOM 672 C CA . ARG A 1 87 ? 3.867 -4.889 -10.244 1.00 97.56 87 ARG A CA 1
ATOM 673 C C . ARG A 1 87 ? 4.280 -4.079 -9.013 1.00 97.56 87 ARG A C 1
ATOM 675 O O . ARG A 1 87 ? 3.687 -4.233 -7.949 1.00 97.56 87 ARG A O 1
ATOM 682 N N . VAL A 1 88 ? 5.272 -3.204 -9.155 1.00 97.31 88 VAL A N 1
ATOM 683 C CA . VAL A 1 88 ? 5.727 -2.327 -8.064 1.00 97.31 88 VAL A CA 1
ATOM 684 C C . VAL A 1 88 ? 4.694 -1.232 -7.771 1.00 97.31 88 VAL A C 1
ATOM 686 O O . VAL A 1 88 ? 4.401 -0.957 -6.611 1.00 97.31 88 VAL A O 1
ATOM 689 N N . ASN A 1 89 ? 4.049 -0.663 -8.791 1.00 97.12 89 ASN A N 1
ATOM 690 C CA . ASN A 1 89 ? 2.947 0.281 -8.588 1.00 97.12 89 ASN A CA 1
ATOM 691 C C . ASN A 1 89 ? 1.750 -0.398 -7.903 1.00 97.12 89 ASN A C 1
ATOM 693 O O . ASN A 1 89 ? 1.128 0.185 -7.015 1.00 97.12 89 ASN A O 1
ATOM 697 N N . LEU A 1 90 ? 1.455 -1.649 -8.266 1.00 97.62 90 LEU A N 1
ATOM 698 C CA . LEU A 1 90 ? 0.420 -2.471 -7.641 1.00 97.62 90 LEU A CA 1
ATOM 699 C C . LEU A 1 90 ? 0.716 -2.724 -6.159 1.00 97.62 90 LEU A C 1
ATOM 701 O O . LEU A 1 90 ? -0.196 -2.646 -5.335 1.00 97.62 90 LEU A O 1
ATOM 705 N N . MET A 1 91 ? 1.980 -2.974 -5.807 1.00 97.75 91 MET A N 1
ATOM 706 C CA . MET A 1 91 ? 2.410 -3.041 -4.410 1.00 97.75 91 MET A CA 1
ATOM 707 C C . MET A 1 91 ? 2.068 -1.742 -3.672 1.00 97.75 91 MET A C 1
ATOM 709 O O . MET A 1 91 ? 1.441 -1.785 -2.613 1.00 97.75 91 MET A O 1
ATOM 713 N N . SER A 1 92 ? 2.451 -0.591 -4.234 1.00 96.88 92 SER A N 1
ATOM 714 C CA . SER A 1 92 ? 2.161 0.716 -3.635 1.00 96.88 92 SER A CA 1
ATOM 715 C C . SER A 1 92 ? 0.655 0.913 -3.424 1.00 96.88 92 SER A C 1
ATOM 717 O O . SER A 1 92 ? 0.241 1.320 -2.340 1.00 96.88 92 SER A O 1
ATOM 719 N N . ALA A 1 93 ? -0.175 0.554 -4.410 1.00 97.62 93 ALA A N 1
ATOM 720 C CA . ALA A 1 93 ? -1.634 0.611 -4.304 1.00 97.62 93 ALA A CA 1
ATOM 721 C C . ALA A 1 93 ? -2.182 -0.285 -3.180 1.00 97.62 93 ALA A C 1
ATOM 723 O O . ALA A 1 93 ? -3.028 0.147 -2.397 1.00 97.62 93 ALA A O 1
ATOM 724 N N . PHE A 1 94 ? -1.676 -1.514 -3.063 1.00 98.12 94 PHE A N 1
ATOM 725 C CA . PHE A 1 94 ? -2.086 -2.462 -2.027 1.00 98.12 94 PHE A CA 1
ATOM 726 C C . PHE A 1 94 ? -1.794 -1.938 -0.613 1.00 98.12 94 PHE A C 1
ATOM 728 O O . PHE A 1 94 ? -2.683 -1.927 0.244 1.00 98.12 94 PHE A O 1
ATOM 735 N N . PHE A 1 95 ? -0.571 -1.457 -0.362 1.00 98.12 95 PHE A N 1
ATOM 736 C CA . PHE A 1 95 ? -0.197 -0.938 0.958 1.00 98.12 95 PHE A CA 1
ATOM 737 C C . PHE A 1 95 ? -0.845 0.416 1.273 1.00 98.12 95 PHE A C 1
ATOM 739 O O . PHE A 1 95 ? -1.170 0.674 2.435 1.00 98.12 95 PHE A O 1
ATOM 746 N N . ALA A 1 96 ? -1.105 1.257 0.270 1.00 97.75 96 ALA A N 1
ATOM 747 C CA . ALA A 1 96 ? -1.875 2.485 0.453 1.00 97.75 96 ALA A CA 1
ATOM 748 C C . ALA A 1 96 ? -3.307 2.183 0.935 1.00 97.75 96 ALA A C 1
ATOM 750 O O . ALA A 1 96 ? -3.773 2.769 1.912 1.00 97.75 96 ALA A O 1
ATOM 751 N N . SER A 1 97 ? -3.978 1.197 0.333 1.00 98.25 97 SER A N 1
ATOM 752 C CA . SER A 1 97 ? -5.290 0.726 0.796 1.00 98.25 97 SER A CA 1
ATOM 753 C C . SER A 1 97 ? -5.250 0.119 2.192 1.00 98.25 97 SER A C 1
ATOM 755 O O . SER A 1 97 ? -6.130 0.391 3.010 1.00 98.25 97 SER A O 1
ATOM 757 N N . LEU A 1 98 ? -4.214 -0.664 2.505 1.00 97.88 98 LEU A N 1
ATOM 758 C CA . LEU A 1 98 ? -4.035 -1.213 3.848 1.00 97.88 98 LEU A CA 1
ATOM 759 C C . LEU A 1 98 ? -3.844 -0.102 4.893 1.00 97.88 98 LEU A C 1
ATOM 761 O O . LEU A 1 98 ? -4.383 -0.189 5.993 1.00 97.88 98 LEU A O 1
ATOM 765 N N . THR A 1 99 ? -3.142 0.974 4.534 1.00 98.00 99 THR A N 1
ATOM 766 C CA . THR A 1 99 ? -2.926 2.136 5.408 1.00 98.00 99 THR A CA 1
ATOM 767 C C . THR A 1 99 ? -4.248 2.811 5.775 1.00 98.00 99 THR A C 1
ATOM 769 O O . THR A 1 99 ? -4.462 3.135 6.940 1.00 98.00 99 THR A O 1
ATOM 772 N N . ILE A 1 100 ? -5.178 2.949 4.824 1.00 97.88 100 ILE A N 1
ATOM 773 C CA . ILE A 1 100 ? -6.521 3.496 5.081 1.00 97.88 100 ILE A CA 1
ATOM 774 C C . ILE A 1 100 ? -7.273 2.647 6.117 1.00 97.88 100 ILE A C 1
ATOM 776 O O . ILE A 1 100 ? -7.879 3.188 7.045 1.00 97.88 100 ILE A O 1
ATOM 780 N N . VAL A 1 101 ? -7.195 1.318 6.003 1.00 97.62 101 VAL A N 1
ATOM 781 C CA . VAL A 1 101 ? -7.798 0.399 6.980 1.00 97.62 101 VAL A CA 1
ATOM 782 C C . VAL A 1 101 ? -7.165 0.555 8.359 1.00 97.62 101 VAL A C 1
ATOM 784 O O . VAL A 1 101 ? -7.881 0.631 9.356 1.00 97.62 101 VAL A O 1
ATOM 787 N N . LEU A 1 102 ? -5.836 0.624 8.431 1.00 97.06 102 LEU A N 1
ATOM 788 C CA . LEU A 1 102 ? -5.123 0.787 9.697 1.00 97.06 102 LEU A CA 1
ATOM 789 C C . LEU A 1 102 ? -5.478 2.111 10.377 1.00 97.06 102 LEU A C 1
ATOM 791 O O . LEU A 1 102 ? -5.745 2.115 11.575 1.00 97.06 102 LEU A O 1
ATOM 795 N N . ILE A 1 103 ? -5.563 3.211 9.623 1.00 97.00 103 ILE A N 1
ATOM 796 C CA . ILE A 1 103 ? -6.002 4.510 10.150 1.00 97.00 103 ILE A CA 1
ATOM 797 C C . ILE A 1 103 ? -7.411 4.400 10.737 1.00 97.00 103 ILE A C 1
ATOM 799 O O . ILE A 1 103 ? -7.639 4.847 11.860 1.00 97.00 103 ILE A O 1
ATOM 803 N N . TYR A 1 104 ? -8.345 3.766 10.022 1.00 95.06 104 TYR A N 1
ATOM 804 C CA . TYR A 1 104 ? -9.700 3.542 10.530 1.00 95.06 104 TYR A CA 1
ATOM 805 C C . TYR A 1 104 ? -9.698 2.766 11.856 1.00 95.06 104 TYR A C 1
ATOM 807 O O . TYR A 1 104 ? -10.372 3.167 12.806 1.00 95.06 104 TYR A O 1
ATOM 815 N N . LEU A 1 105 ? -8.914 1.688 11.948 1.00 93.38 105 LEU A N 1
ATOM 816 C CA . LEU A 1 105 ? -8.819 0.875 13.163 1.00 93.38 105 LEU A CA 1
ATOM 817 C C . LEU A 1 105 ? -8.186 1.645 14.327 1.00 93.38 105 LEU A C 1
ATOM 819 O O . LEU A 1 105 ? -8.672 1.541 15.449 1.00 93.38 105 LEU A O 1
ATOM 823 N N . ILE A 1 106 ? -7.154 2.451 14.067 1.00 93.50 106 ILE A N 1
ATOM 824 C CA . ILE A 1 106 ? -6.522 3.308 15.079 1.00 93.50 106 ILE A CA 1
ATOM 825 C C . ILE A 1 106 ? -7.529 4.330 15.616 1.00 93.50 106 ILE A C 1
ATOM 827 O O . ILE A 1 106 ? -7.654 4.490 16.828 1.00 93.50 106 ILE A O 1
ATOM 831 N N . VAL A 1 107 ? -8.286 4.996 14.738 1.00 91.94 107 VAL A N 1
ATOM 832 C CA . VAL A 1 107 ? -9.320 5.960 15.150 1.00 91.94 107 VAL A CA 1
ATOM 833 C C . VAL A 1 107 ? -10.405 5.274 15.982 1.00 91.94 107 VAL A C 1
ATOM 835 O O . VAL A 1 107 ? -10.804 5.800 17.022 1.00 91.94 107 VAL A O 1
ATOM 838 N N . LEU A 1 108 ? -10.849 4.087 15.563 1.00 89.00 108 LEU A N 1
ATOM 839 C CA . LEU A 1 108 ? -11.839 3.301 16.295 1.00 89.00 108 LEU A CA 1
ATOM 840 C C . LEU A 1 108 ? -11.325 2.891 17.684 1.00 89.00 108 LEU A C 1
ATOM 842 O O . LEU A 1 108 ? -12.063 2.972 18.664 1.00 89.00 108 LEU A O 1
ATOM 846 N N . GLU A 1 109 ? -10.060 2.485 17.785 1.00 87.25 109 GLU A N 1
ATOM 847 C CA . GLU A 1 109 ? -9.435 2.132 19.061 1.00 87.25 109 GLU A CA 1
ATOM 848 C C . GLU A 1 109 ? -9.338 3.345 19.994 1.00 87.25 109 GLU A C 1
ATOM 850 O O . GLU A 1 109 ? -9.718 3.264 21.164 1.00 87.25 109 GLU A O 1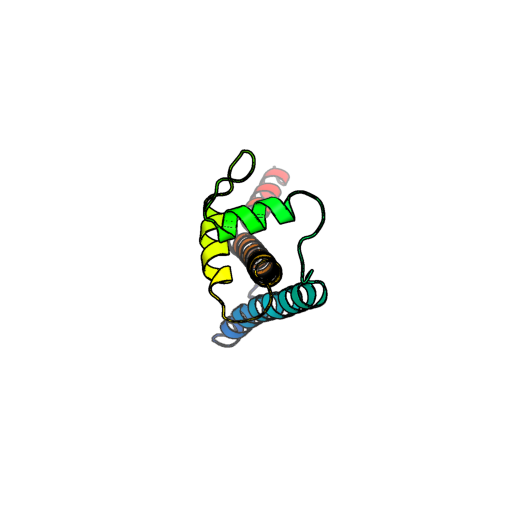
ATOM 855 N N . ILE A 1 110 ? -8.918 4.503 19.474 1.00 86.62 110 ILE A N 1
ATOM 856 C CA . ILE A 1 110 ? -8.846 5.755 20.242 1.00 86.62 110 ILE A CA 1
ATOM 857 C C . ILE A 1 110 ? -10.224 6.141 20.799 1.00 86.62 110 ILE A C 1
ATOM 859 O O . ILE A 1 110 ? -10.323 6.538 21.962 1.00 86.62 110 ILE A O 1
ATOM 863 N N . GLN A 1 111 ? -11.290 5.987 20.008 1.00 80.81 111 GLN A N 1
ATOM 864 C CA . GLN A 1 111 ? -12.665 6.223 20.462 1.00 80.81 111 GLN A CA 1
ATOM 865 C C . GLN A 1 111 ? -13.095 5.235 21.556 1.00 80.81 111 GLN A C 1
ATOM 867 O O . GLN A 1 111 ? -13.712 5.637 22.544 1.00 80.81 111 GLN A O 1
ATOM 872 N N . ASN A 1 112 ? -12.737 3.957 21.418 1.00 79.75 112 ASN A N 1
ATOM 873 C CA . ASN A 1 112 ? -13.108 2.911 22.374 1.00 79.75 112 ASN A CA 1
ATOM 874 C C . ASN A 1 112 ? -12.317 2.969 23.687 1.00 79.75 112 ASN A C 1
ATOM 876 O O . ASN A 1 112 ? -12.826 2.534 24.718 1.00 79.75 112 ASN A O 1
ATOM 880 N N . THR A 1 113 ? -11.103 3.531 23.687 1.00 72.81 113 THR A N 1
ATOM 881 C CA . THR A 1 113 ? -10.195 3.531 24.850 1.00 72.81 113 THR A CA 1
ATOM 882 C C . THR A 1 113 ? -10.721 4.359 26.040 1.00 72.81 113 THR A C 1
ATOM 884 O O . THR A 1 113 ? -10.079 4.421 27.085 1.00 72.81 113 THR A O 1
ATOM 887 N N . GLY A 1 114 ? -11.880 5.022 25.951 1.00 59.00 114 GLY A N 1
ATOM 888 C CA . GLY A 1 114 ? -12.517 5.720 27.082 1.00 59.00 114 GLY A CA 1
ATOM 889 C C . GLY A 1 114 ? -11.733 6.925 27.628 1.00 59.00 114 GLY A C 1
ATOM 890 O O . GLY A 1 114 ? -12.268 7.708 28.410 1.00 59.00 114 GLY A O 1
ATOM 891 N N . LYS A 1 115 ? -10.489 7.143 27.179 1.00 57.78 115 LYS A N 1
ATOM 892 C CA . LYS A 1 115 ? -9.642 8.278 27.565 1.00 57.78 115 LYS A CA 1
ATOM 893 C C . LYS A 1 115 ? -10.296 9.614 27.217 1.00 57.78 115 LYS A C 1
ATOM 895 O O . LYS A 1 115 ? -10.183 10.543 28.004 1.00 57.78 115 LYS A O 1
ATOM 900 N N . LEU A 1 116 ? -11.042 9.692 26.114 1.00 55.22 116 LEU A N 1
ATOM 901 C CA . LEU A 1 116 ? -11.815 10.887 25.756 1.00 55.22 116 LEU A CA 1
ATOM 902 C C . LEU A 1 116 ? -13.003 11.128 26.706 1.00 55.22 116 LEU A C 1
ATOM 904 O O . LEU A 1 116 ? -13.251 12.268 27.087 1.00 55.22 116 LEU A O 1
ATOM 908 N N . ALA A 1 117 ? -13.683 10.068 27.158 1.00 56.81 117 ALA A N 1
ATOM 909 C CA . ALA A 1 117 ? -14.784 10.178 28.119 1.00 56.81 117 ALA A CA 1
ATOM 910 C C . ALA A 1 117 ? -14.289 10.615 29.511 1.00 56.81 117 ALA A C 1
ATOM 912 O O . ALA A 1 117 ? -14.903 11.461 30.163 1.00 56.81 117 ALA A O 1
ATOM 913 N N . ASN A 1 118 ? -13.134 10.104 29.944 1.00 59.94 118 ASN A N 1
ATOM 914 C CA . ASN A 1 118 ? -12.527 10.481 31.222 1.00 59.94 118 ASN A CA 1
ATOM 915 C C . ASN A 1 118 ? -11.975 11.918 31.199 1.00 59.94 118 ASN A C 1
ATOM 917 O O . ASN A 1 118 ? -12.150 12.647 32.171 1.00 59.94 118 ASN A O 1
ATOM 921 N N . TRP A 1 119 ? -11.387 12.360 30.080 1.00 60.75 119 TRP A N 1
ATOM 922 C CA . TRP A 1 119 ? -10.930 13.747 29.905 1.00 60.75 119 TRP A CA 1
ATOM 923 C C . TRP A 1 119 ? -12.076 14.764 29.953 1.00 60.75 119 TRP A C 1
ATOM 925 O O . TRP A 1 119 ? -11.948 15.808 30.590 1.00 60.75 119 TRP A O 1
ATOM 935 N N . GLN A 1 120 ? -13.211 14.458 29.321 1.00 60.41 120 GLN A N 1
ATOM 936 C CA . GLN A 1 120 ? -14.398 15.318 29.379 1.00 60.41 120 GLN A CA 1
ATOM 937 C C . GLN A 1 120 ? -14.986 15.394 30.791 1.00 60.41 120 GLN A C 1
ATOM 939 O O . GLN A 1 120 ? -15.421 16.458 3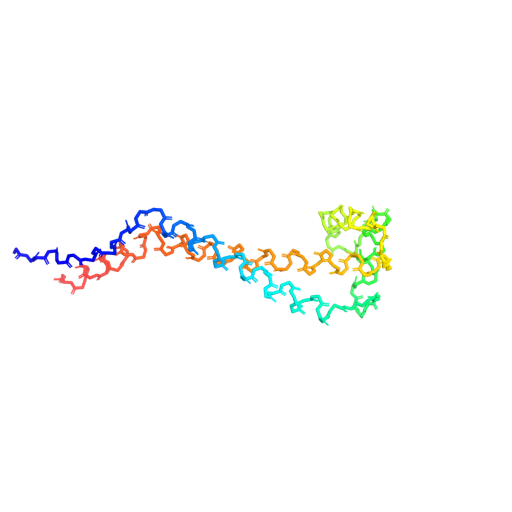1.223 1.00 60.41 120 GLN A O 1
ATOM 944 N N . THR A 1 121 ? -14.964 14.283 31.528 1.00 63.22 121 THR A N 1
ATOM 945 C CA . THR A 1 121 ? -15.482 14.235 32.900 1.00 63.22 121 THR A CA 1
ATOM 946 C C . THR A 1 121 ? -14.603 15.050 33.855 1.00 63.22 121 THR A C 1
ATOM 948 O O . THR A 1 121 ? -15.133 15.858 34.611 1.00 63.22 121 THR A O 1
ATOM 951 N N . GLY A 1 122 ? -13.272 14.945 33.748 1.00 66.94 122 GLY A N 1
ATOM 952 C CA . GLY A 1 122 ? -12.341 15.738 34.565 1.00 66.94 122 GLY A CA 1
ATOM 953 C C . GLY A 1 122 ? -12.402 17.250 34.296 1.00 66.94 122 GLY A C 1
ATOM 954 O O . GLY A 1 122 ? -12.303 18.049 35.222 1.00 66.94 122 GLY A O 1
ATOM 955 N N . GLN A 1 123 ? -12.647 17.668 33.049 1.00 68.00 123 GLN A N 1
ATOM 956 C CA . GLN A 1 123 ? -12.864 19.083 32.701 1.00 68.00 123 GLN A CA 1
ATOM 957 C C . GLN A 1 123 ? -14.160 19.655 33.302 1.00 68.00 123 GLN A C 1
ATOM 959 O O . GLN A 1 123 ? -14.214 20.831 33.655 1.00 68.00 123 GLN A O 1
ATOM 964 N N . LEU A 1 124 ? -15.212 18.839 33.418 1.00 66.69 124 LEU A N 1
ATOM 965 C CA . LEU A 1 124 ? -16.485 19.258 34.010 1.00 66.69 124 LEU A CA 1
ATOM 966 C C . LEU A 1 124 ? -16.420 19.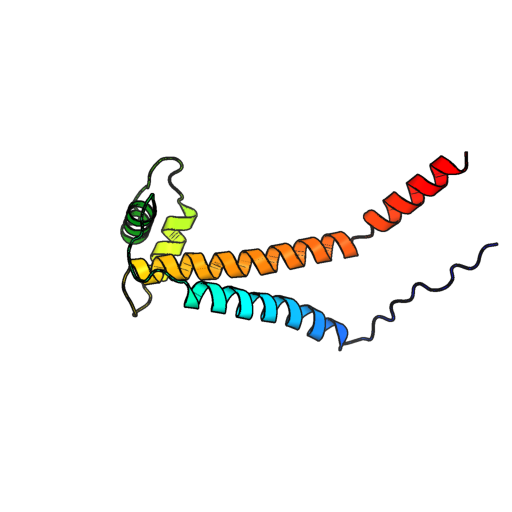373 35.537 1.00 66.69 124 LEU A C 1
ATOM 968 O O . LEU A 1 124 ? -17.178 20.160 36.098 1.00 66.69 124 LEU A O 1
ATOM 972 N N . GLU A 1 125 ? -15.545 18.615 36.200 1.00 73.19 125 GLU A N 1
ATOM 973 C CA . GLU A 1 125 ? -15.317 18.724 37.646 1.00 73.19 125 GLU A CA 1
ATOM 974 C C . GLU A 1 125 ? -14.523 19.989 37.996 1.00 73.19 125 GLU A C 1
ATOM 976 O O . GLU A 1 125 ? -14.963 20.750 38.850 1.00 73.19 125 GLU A O 1
ATOM 981 N N . LEU A 1 126 ? -13.466 20.308 37.240 1.00 72.25 126 LEU A N 1
ATOM 982 C CA . LEU A 1 126 ? -12.679 21.540 37.420 1.00 72.25 126 LEU A CA 1
ATOM 983 C C . LEU A 1 126 ? -13.466 22.835 37.162 1.00 72.25 126 LEU A C 1
ATOM 985 O O . LEU A 1 126 ? -13.060 23.902 37.598 1.00 72.25 126 LEU A O 1
ATOM 989 N N . ARG A 1 127 ? -14.576 22.766 36.420 1.00 67.00 127 ARG A N 1
ATOM 990 C CA . ARG A 1 127 ? -15.436 23.924 36.114 1.00 67.00 127 ARG A CA 1
ATOM 991 C C . ARG A 1 127 ? -16.548 24.146 37.147 1.00 67.00 127 ARG A C 1
ATOM 993 O O . ARG A 1 127 ? -17.360 25.051 36.964 1.00 67.00 127 ARG A O 1
ATOM 1000 N N . ARG A 1 128 ? -16.660 23.256 38.139 1.00 68.31 128 ARG A N 1
ATOM 1001 C CA . ARG A 1 128 ? -17.660 23.300 39.220 1.00 68.31 128 ARG A CA 1
ATOM 1002 C C . ARG A 1 128 ? -17.082 23.791 40.551 1.00 68.31 128 ARG A C 1
ATOM 1004 O O . ARG A 1 128 ? -17.866 23.966 41.481 1.00 68.31 128 ARG A O 1
ATOM 1011 N N . GLU A 1 129 ? -15.771 23.997 40.618 1.00 65.25 129 GLU A N 1
ATOM 1012 C CA . GLU A 1 129 ? -15.059 24.702 41.695 1.00 65.25 129 GLU A CA 1
ATOM 1013 C C . GLU A 1 129 ? -14.871 26.179 41.324 1.00 65.25 129 GLU A C 1
ATOM 1015 O O . GLU A 1 129 ? -14.965 27.021 42.244 1.00 65.25 129 GLU A O 1
#